Protein AF-A0A7S3YMM8-F1 (afdb_monomer_lite)

Sequence (114 aa):
FGDIQPSSTSGMTSREVTAKLGDYMLKGYTLLNLHCPLCNCPLLQKKPEPLMKCISCNRDVITQTEYEKQQATGVAPPVYDPSSEPKENGSESKKNGGPEPKKNGGPESKKNGG

pLDDT: mean 72.09, std 19.75, range [38.03, 96.06]

Structure (mmCIF, N/CA/C/O backbone):
data_AF-A0A7S3YMM8-F1
#
_entry.id   AF-A0A7S3YMM8-F1
#
loop_
_atom_site.group_PDB
_atom_site.id
_atom_site.type_symbol
_atom_site.label_atom_id
_atom_site.label_alt_id
_atom_site.label_comp_id
_atom_site.label_asym_id
_atom_site.label_entity_id
_atom_site.label_seq_id
_atom_site.pdbx_PDB_ins_code
_atom_site.Cartn_x
_atom_site.Cartn_y
_atom_site.Cartn_z
_atom_site.occupancy
_atom_site.B_iso_or_equiv
_atom_site.auth_seq_id
_atom_site.auth_comp_id
_atom_site.auth_asym_id
_atom_site.auth_atom_id
_atom_site.pdbx_PDB_model_num
ATOM 1 N N . PHE A 1 1 ? 22.260 9.497 -28.525 1.00 50.88 1 PHE A N 1
ATOM 2 C CA . PHE A 1 1 ? 21.127 9.594 -27.590 1.00 50.88 1 PHE A CA 1
ATOM 3 C C . PHE A 1 1 ? 21.085 8.284 -26.833 1.00 50.88 1 PHE A C 1
ATOM 5 O O . PHE A 1 1 ? 20.578 7.314 -27.366 1.00 50.88 1 PHE A O 1
ATOM 12 N N . GLY A 1 2 ? 21.812 8.216 -25.716 1.00 52.16 2 GLY A N 1
ATOM 13 C CA . GLY A 1 2 ? 21.978 6.979 -24.955 1.00 52.16 2 GLY A CA 1
ATOM 14 C C . GLY A 1 2 ? 20.743 6.704 -24.110 1.00 52.16 2 GLY A C 1
ATOM 15 O O . GLY A 1 2 ? 20.224 7.616 -23.468 1.00 52.16 2 GLY A O 1
ATOM 16 N N . ASP A 1 3 ? 20.279 5.463 -24.156 1.00 50.66 3 ASP A N 1
ATOM 17 C CA . ASP A 1 3 ? 19.145 4.949 -23.407 1.00 50.66 3 ASP A CA 1
ATOM 18 C C . ASP A 1 3 ? 19.356 5.154 -21.899 1.00 50.66 3 ASP A C 1
ATOM 20 O O . ASP A 1 3 ? 20.274 4.593 -21.296 1.00 50.66 3 ASP A O 1
ATOM 24 N N . ILE A 1 4 ? 18.498 5.972 -21.279 1.00 65.06 4 ILE A N 1
ATOM 25 C CA . ILE A 1 4 ? 18.348 6.008 -19.822 1.00 65.06 4 ILE A CA 1
ATOM 26 C C . ILE A 1 4 ? 17.765 4.645 -19.422 1.00 65.06 4 ILE A C 1
ATOM 28 O O . ILE A 1 4 ? 16.577 4.372 -19.576 1.00 65.06 4 ILE A O 1
ATOM 32 N N . GLN A 1 5 ? 18.631 3.756 -18.947 1.00 57.41 5 GLN A N 1
ATOM 33 C CA . GLN A 1 5 ? 18.224 2.596 -18.163 1.00 57.41 5 GLN A CA 1
ATOM 34 C C . GLN A 1 5 ? 17.817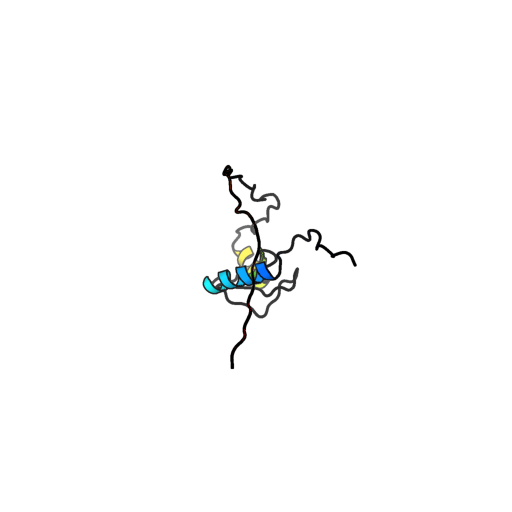 3.116 -16.777 1.00 57.41 5 GLN A C 1
ATOM 36 O O . GLN A 1 5 ? 18.623 3.817 -16.158 1.00 57.41 5 GLN A O 1
ATOM 41 N N . PRO A 1 6 ? 16.602 2.833 -16.267 1.00 59.38 6 PRO A N 1
ATOM 42 C CA . PRO A 1 6 ? 16.247 3.209 -14.908 1.00 59.38 6 PRO A CA 1
ATOM 43 C C . PRO A 1 6 ? 17.105 2.384 -13.944 1.00 59.38 6 PRO A C 1
ATOM 45 O O . PRO A 1 6 ? 16.859 1.204 -13.702 1.00 59.38 6 PRO A O 1
ATOM 48 N N . SER A 1 7 ? 18.149 3.016 -13.421 1.00 53.03 7 SER A N 1
ATOM 49 C CA . SER A 1 7 ? 18.977 2.493 -12.349 1.00 53.03 7 SER A CA 1
ATOM 50 C C . SER A 1 7 ? 18.123 2.324 -11.093 1.00 53.03 7 SER A C 1
ATOM 52 O O . SER A 1 7 ? 17.705 3.298 -10.475 1.00 53.03 7 SER A O 1
ATOM 54 N N . SER A 1 8 ? 17.851 1.065 -10.752 1.00 59.28 8 SER A N 1
ATOM 55 C CA . SER A 1 8 ? 17.711 0.516 -9.397 1.00 59.28 8 SER A CA 1
ATOM 56 C C . SER A 1 8 ? 17.172 1.463 -8.314 1.00 59.28 8 SER A C 1
ATOM 58 O O . SER A 1 8 ? 17.794 1.639 -7.268 1.00 59.28 8 SER A O 1
ATOM 60 N N . THR A 1 9 ? 15.996 2.053 -8.534 1.00 53.62 9 THR A N 1
ATOM 61 C CA . THR A 1 9 ? 15.189 2.609 -7.442 1.00 53.62 9 THR A CA 1
ATOM 62 C C . THR A 1 9 ? 14.302 1.475 -6.941 1.00 53.62 9 THR A C 1
ATOM 64 O O . THR A 1 9 ? 13.638 0.823 -7.739 1.00 53.62 9 THR A O 1
ATOM 67 N N . SER A 1 10 ? 14.336 1.175 -5.640 1.00 65.75 10 SER A N 1
ATOM 68 C CA . SER A 1 10 ? 13.729 -0.012 -5.003 1.00 65.75 10 SER A CA 1
ATOM 69 C C . SER A 1 10 ? 12.185 -0.069 -5.025 1.00 65.75 10 SER A C 1
ATOM 71 O O . SER A 1 10 ? 11.571 -0.644 -4.128 1.00 65.75 10 SER A O 1
ATOM 73 N N . GLY A 1 11 ? 11.543 0.564 -6.009 1.00 64.75 11 GLY A N 1
ATOM 74 C CA . GLY A 1 11 ? 10.103 0.574 -6.235 1.00 64.75 11 GLY A CA 1
ATOM 75 C C . GLY A 1 11 ? 9.685 -0.382 -7.352 1.00 64.75 11 GLY A C 1
ATOM 76 O O . GLY A 1 11 ? 10.403 -0.597 -8.323 1.00 64.75 11 GLY A O 1
ATOM 77 N N . MET A 1 12 ? 8.493 -0.950 -7.205 1.00 82.88 12 MET A N 1
ATOM 78 C CA . MET A 1 12 ? 7.877 -1.849 -8.181 1.00 82.88 12 MET A CA 1
ATOM 79 C C . MET A 1 12 ? 7.525 -1.096 -9.478 1.00 82.88 12 MET A C 1
ATOM 81 O O . MET A 1 12 ? 7.106 0.063 -9.430 1.00 82.88 12 MET A O 1
ATOM 85 N N . THR A 1 13 ? 7.663 -1.734 -10.643 1.00 89.31 13 THR A N 1
ATOM 86 C CA . THR A 1 13 ? 7.306 -1.110 -11.930 1.00 89.31 13 THR A CA 1
ATOM 87 C C . THR A 1 13 ? 5.788 -0.969 -12.083 1.00 89.31 13 THR A C 1
ATOM 89 O O . THR A 1 13 ? 5.009 -1.714 -11.485 1.00 89.31 13 THR A O 1
ATOM 92 N N . SER A 1 14 ? 5.330 -0.048 -12.935 1.00 88.12 14 SER A N 1
ATOM 93 C CA . SER A 1 14 ? 3.893 0.169 -13.171 1.00 88.12 14 SER A CA 1
ATOM 94 C C . SER A 1 14 ? 3.166 -1.096 -13.645 1.00 88.12 14 SER A C 1
ATOM 96 O O . SER A 1 14 ? 2.064 -1.378 -13.179 1.00 88.12 14 SER A O 1
ATOM 98 N N . ARG A 1 15 ? 3.799 -1.907 -14.503 1.00 91.06 15 ARG A N 1
ATOM 99 C CA . ARG A 1 15 ? 3.232 -3.174 -14.991 1.00 91.06 15 ARG A CA 1
ATOM 100 C C . ARG A 1 15 ? 3.051 -4.196 -13.869 1.00 91.06 15 ARG A C 1
ATOM 102 O O . ARG A 1 15 ? 2.020 -4.863 -13.810 1.00 91.06 15 ARG A O 1
ATOM 109 N N . GLU A 1 16 ? 4.030 -4.307 -12.978 1.00 91.56 16 GLU A N 1
ATOM 110 C CA . GLU A 1 16 ? 3.961 -5.200 -11.817 1.00 91.56 16 GLU A CA 1
ATOM 111 C C . GLU A 1 16 ? 2.898 -4.740 -10.816 1.00 91.56 16 GLU A C 1
ATOM 113 O O . GLU A 1 16 ? 2.159 -5.567 -10.280 1.00 91.56 16 GLU A O 1
ATOM 118 N N . VAL A 1 17 ? 2.769 -3.425 -10.606 1.00 91.94 17 VAL A N 1
ATOM 119 C CA . VAL A 1 17 ? 1.721 -2.846 -9.753 1.00 91.94 17 VAL A CA 1
ATOM 120 C C . VAL A 1 17 ? 0.335 -3.171 -10.307 1.00 91.94 17 VAL A C 1
ATOM 122 O O . VAL A 1 17 ? -0.518 -3.635 -9.553 1.00 91.94 17 VAL A O 1
ATOM 125 N N . THR A 1 18 ? 0.103 -2.993 -11.612 1.00 92.50 18 THR A N 1
ATOM 126 C CA . THR A 1 18 ? -1.188 -3.320 -12.241 1.00 92.50 18 THR A CA 1
ATOM 127 C C . THR A 1 18 ? -1.508 -4.813 -12.158 1.00 92.50 18 THR A C 1
ATOM 129 O O . THR A 1 18 ? -2.648 -5.168 -11.866 1.00 92.50 18 THR A O 1
ATOM 132 N N . ALA A 1 19 ? -0.517 -5.689 -12.360 1.00 94.19 19 ALA A N 1
ATOM 133 C CA . ALA A 1 19 ? -0.711 -7.134 -12.242 1.00 94.19 19 ALA A CA 1
ATOM 134 C C . ALA A 1 19 ? -1.145 -7.524 -10.819 1.00 94.19 19 ALA A C 1
ATOM 136 O O . ALA A 1 19 ? -2.204 -8.124 -10.636 1.00 94.19 19 ALA A O 1
ATOM 137 N N . LYS A 1 20 ? -0.394 -7.082 -9.800 1.00 94.12 20 LYS A N 1
ATOM 138 C CA . LYS A 1 20 ? -0.723 -7.363 -8.394 1.00 94.12 20 LYS A CA 1
ATOM 139 C C . LYS A 1 20 ? -2.044 -6.742 -7.961 1.00 94.12 20 LYS A C 1
ATOM 141 O O . LYS A 1 20 ? -2.756 -7.326 -7.147 1.00 94.12 20 LYS A O 1
ATOM 146 N N . LEU A 1 21 ? -2.380 -5.565 -8.482 1.00 94.31 21 LEU A N 1
ATOM 147 C CA . LEU A 1 21 ? -3.669 -4.935 -8.224 1.00 94.31 21 LEU A CA 1
ATOM 148 C C . LEU A 1 21 ? -4.828 -5.831 -8.671 1.00 94.31 21 LEU A C 1
ATOM 150 O O . LEU A 1 21 ? -5.772 -6.013 -7.901 1.00 94.31 21 LEU A O 1
ATOM 154 N N . GLY A 1 22 ? -4.723 -6.441 -9.854 1.00 94.88 22 GLY A N 1
ATOM 155 C CA . GLY A 1 22 ? -5.693 -7.424 -10.335 1.00 94.88 22 GLY A CA 1
ATOM 156 C C . GLY A 1 22 ? -5.845 -8.609 -9.379 1.00 94.88 22 GLY A C 1
ATOM 157 O O . GLY A 1 22 ? -6.962 -8.930 -8.977 1.00 94.88 22 GLY A O 1
ATOM 158 N N . ASP A 1 23 ? -4.733 -9.198 -8.928 1.00 95.19 23 ASP A N 1
ATOM 159 C CA . ASP A 1 23 ? -4.749 -10.294 -7.948 1.00 95.19 23 ASP A CA 1
ATOM 160 C C . ASP A 1 23 ? -5.465 -9.922 -6.643 1.00 95.19 23 ASP A C 1
ATOM 162 O O . ASP A 1 23 ? -6.232 -10.715 -6.093 1.00 95.19 23 ASP A O 1
ATOM 166 N N . TYR A 1 24 ? -5.226 -8.717 -6.119 1.00 95.31 24 TYR A N 1
ATOM 167 C CA . TYR A 1 24 ? -5.890 -8.261 -4.899 1.00 95.31 24 TYR A CA 1
ATOM 168 C C . TYR A 1 24 ? -7.393 -8.040 -5.106 1.00 95.31 24 TYR A C 1
ATOM 170 O O . TYR A 1 24 ? -8.185 -8.432 -4.247 1.00 95.31 24 TYR A O 1
ATOM 178 N N . MET A 1 25 ? -7.810 -7.485 -6.244 1.00 93.94 25 MET A N 1
ATOM 179 C CA . MET A 1 25 ? -9.235 -7.339 -6.562 1.00 93.94 25 MET A CA 1
ATOM 180 C C . MET A 1 25 ? -9.944 -8.694 -6.642 1.00 93.94 25 MET A C 1
ATOM 182 O O . MET A 1 25 ? -11.021 -8.855 -6.071 1.00 93.94 25 MET A O 1
ATOM 186 N N . LEU A 1 26 ? -9.312 -9.698 -7.261 1.00 96.06 26 LEU A N 1
ATOM 187 C CA . LEU A 1 26 ? -9.841 -11.067 -7.317 1.00 96.06 26 LEU A CA 1
ATOM 188 C C . LEU A 1 26 ? -9.959 -11.711 -5.926 1.00 96.06 26 LEU A C 1
ATOM 190 O O . LEU A 1 26 ? -10.857 -12.512 -5.686 1.00 96.06 26 LEU A O 1
ATOM 194 N N . LYS A 1 27 ? -9.099 -11.322 -4.976 1.00 94.69 27 LYS A N 1
ATOM 195 C CA . LYS A 1 27 ? -9.171 -11.734 -3.560 1.00 94.69 27 LYS A CA 1
ATOM 196 C C . LYS A 1 27 ? -10.236 -10.978 -2.750 1.00 94.69 27 LYS A C 1
ATOM 198 O O . LYS A 1 27 ? -10.339 -11.194 -1.537 1.00 94.69 27 LYS A O 1
ATOM 203 N N . GLY A 1 28 ? -11.006 -10.095 -3.389 1.00 94.62 28 GLY A N 1
ATOM 204 C CA . GLY A 1 28 ? -12.072 -9.311 -2.768 1.00 94.62 28 GLY A CA 1
ATOM 205 C C . GLY A 1 28 ? -11.604 -8.019 -2.094 1.00 94.62 28 GLY A C 1
ATOM 206 O O . GLY A 1 28 ? -12.327 -7.475 -1.260 1.00 94.62 28 GLY A O 1
ATOM 207 N N . TYR A 1 29 ? -10.405 -7.521 -2.415 1.00 95.94 29 TYR A N 1
ATOM 208 C CA . TYR A 1 29 ? -9.988 -6.192 -1.968 1.00 95.94 29 TYR A CA 1
ATOM 209 C C . TYR A 1 29 ? -10.687 -5.109 -2.790 1.00 95.94 29 TYR A C 1
ATOM 211 O O . TYR A 1 29 ? -10.922 -5.253 -3.988 1.00 95.94 29 TYR A O 1
ATOM 219 N N . THR A 1 30 ? -10.990 -3.994 -2.137 1.00 95.38 30 THR A N 1
ATOM 220 C CA . THR A 1 30 ? -11.606 -2.813 -2.742 1.00 95.38 30 THR A CA 1
ATOM 221 C C . THR A 1 30 ? -10.592 -1.678 -2.787 1.00 95.38 30 THR A C 1
ATOM 223 O O . THR A 1 30 ? -9.924 -1.415 -1.787 1.00 95.38 30 THR A O 1
ATOM 226 N N . LEU A 1 31 ? -10.482 -1.004 -3.934 1.00 94.38 31 LEU A N 1
ATOM 227 C CA . LEU A 1 31 ? -9.720 0.240 -4.055 1.00 94.38 31 LEU A CA 1
ATOM 228 C C . LEU A 1 31 ? -10.428 1.371 -3.312 1.00 94.38 31 LEU A C 1
ATOM 230 O O . LEU A 1 31 ? -11.627 1.584 -3.492 1.00 94.38 31 LEU A O 1
ATOM 234 N N . LEU A 1 32 ? -9.674 2.118 -2.513 1.00 93.38 32 LEU A N 1
ATOM 235 C CA . LEU A 1 32 ? -10.159 3.302 -1.818 1.00 93.38 32 LEU A CA 1
ATOM 236 C C . LEU A 1 32 ? -9.778 4.560 -2.587 1.00 93.38 32 LEU A C 1
ATOM 238 O O . LEU A 1 32 ? -8.782 4.597 -3.305 1.00 93.38 32 LEU A O 1
ATOM 242 N N . ASN A 1 33 ? -10.521 5.635 -2.341 1.00 94.50 33 ASN A N 1
ATOM 243 C CA . ASN A 1 33 ? -10.154 6.979 -2.783 1.00 94.50 33 ASN A CA 1
ATOM 244 C C . ASN A 1 33 ? -9.084 7.619 -1.866 1.00 94.50 33 ASN A C 1
ATOM 246 O O . ASN A 1 33 ? -9.134 8.807 -1.559 1.00 94.50 33 ASN A O 1
ATOM 250 N N . LEU A 1 34 ? -8.153 6.807 -1.364 1.00 92.56 34 LEU A N 1
ATOM 251 C CA . LEU A 1 34 ? -7.058 7.205 -0.482 1.00 92.56 34 LEU A CA 1
ATOM 252 C C . LEU A 1 34 ? -5.741 6.762 -1.111 1.00 92.56 34 LEU A C 1
ATOM 254 O O . LEU A 1 34 ? -5.667 5.690 -1.710 1.00 92.56 34 LEU A O 1
ATOM 258 N N . HIS A 1 35 ? -4.701 7.573 -0.946 1.00 94.19 35 HIS A N 1
ATOM 259 C CA . HIS A 1 35 ? -3.393 7.340 -1.549 1.00 94.19 35 HIS A CA 1
ATOM 260 C C . HIS A 1 35 ? -2.328 7.142 -0.469 1.00 94.19 35 HIS A C 1
ATOM 262 O O . HIS A 1 35 ? -2.402 7.712 0.619 1.00 94.19 35 HIS A O 1
ATOM 268 N N . CYS A 1 36 ? -1.326 6.318 -0.769 1.00 92.62 36 CYS A N 1
ATOM 269 C CA . CYS A 1 36 ? -0.187 6.095 0.108 1.00 92.62 36 CYS A CA 1
ATOM 270 C C . CYS A 1 36 ? 0.641 7.387 0.243 1.00 92.62 36 CYS A C 1
ATOM 272 O O . CYS A 1 36 ? 1.071 7.919 -0.780 1.00 92.62 36 CYS A O 1
ATOM 274 N N . PRO A 1 37 ? 0.965 7.851 1.463 1.00 90.50 37 PRO A N 1
ATOM 275 C CA . PRO A 1 37 ? 1.730 9.087 1.659 1.00 90.50 37 PRO A CA 1
ATOM 276 C C . PRO A 1 37 ? 3.190 8.999 1.181 1.00 90.50 37 PRO A C 1
ATOM 278 O O . PRO A 1 37 ? 3.853 10.023 1.076 1.00 90.50 37 PRO A O 1
ATOM 281 N N . LEU A 1 38 ? 3.701 7.792 0.896 1.00 91.62 38 LEU A N 1
ATOM 282 C CA . LEU A 1 38 ? 5.087 7.576 0.461 1.00 91.62 38 LEU A CA 1
ATOM 283 C C . LEU A 1 38 ? 5.247 7.558 -1.062 1.00 91.62 38 LEU A C 1
ATOM 285 O O . LEU A 1 38 ? 6.218 8.092 -1.585 1.00 91.62 38 LEU A O 1
ATOM 289 N N . CYS A 1 39 ? 4.324 6.907 -1.774 1.00 91.06 39 CYS A N 1
ATOM 290 C CA . CYS A 1 39 ? 4.445 6.668 -3.219 1.00 91.06 39 CYS A CA 1
ATOM 291 C C . CYS A 1 39 ? 3.230 7.130 -4.031 1.00 91.06 39 CYS A C 1
ATOM 293 O O . CYS A 1 39 ? 3.179 6.899 -5.236 1.00 91.06 39 CYS A O 1
ATOM 295 N N . ASN A 1 40 ? 2.227 7.721 -3.375 1.00 92.44 40 ASN A N 1
ATOM 296 C CA . ASN A 1 40 ? 0.980 8.182 -3.979 1.00 92.44 40 ASN A CA 1
ATOM 297 C C . ASN A 1 40 ? 0.190 7.102 -4.755 1.00 92.44 40 ASN A C 1
ATOM 299 O O . ASN A 1 40 ? -0.670 7.427 -5.564 1.00 92.44 40 ASN A O 1
ATOM 303 N N . CYS A 1 41 ? 0.451 5.809 -4.526 1.00 92.56 41 CYS A N 1
ATOM 304 C CA . CYS A 1 41 ? -0.375 4.732 -5.078 1.00 92.56 41 CYS A CA 1
ATOM 305 C C . CYS A 1 41 ? -1.691 4.599 -4.300 1.00 92.56 41 CYS A C 1
ATOM 307 O O . CYS A 1 41 ? -1.674 4.747 -3.073 1.00 92.56 41 CYS A O 1
ATOM 309 N N . PRO A 1 42 ? -2.807 4.263 -4.968 1.00 93.06 42 PRO A N 1
ATOM 310 C CA . PRO A 1 42 ? -4.085 4.079 -4.298 1.00 93.06 42 PRO A CA 1
ATOM 311 C C . PRO A 1 42 ? -4.028 2.900 -3.318 1.00 93.06 42 PRO A C 1
ATOM 313 O O . PRO A 1 42 ? -3.355 1.892 -3.561 1.00 93.06 42 PRO A O 1
ATOM 316 N N . LEU A 1 43 ? -4.719 3.047 -2.191 1.00 95.00 43 LEU A N 1
ATOM 317 C CA . LEU A 1 43 ? -4.794 2.037 -1.142 1.00 95.00 43 LEU A CA 1
ATOM 318 C C . LEU A 1 43 ? -5.913 1.032 -1.422 1.00 95.00 43 LEU A C 1
ATOM 320 O O . LEU A 1 43 ? -6.934 1.353 -2.032 1.00 95.00 43 LEU A O 1
ATOM 324 N N . LEU A 1 44 ? -5.715 -0.190 -0.940 1.00 95.50 44 LEU A N 1
ATOM 325 C CA . LEU A 1 44 ? -6.693 -1.273 -0.963 1.00 95.50 44 LEU A CA 1
ATOM 326 C C . LEU A 1 44 ? -7.128 -1.626 0.458 1.00 95.50 44 LEU A C 1
ATOM 328 O O . LEU A 1 44 ? -6.316 -1.568 1.374 1.00 95.50 44 LEU A O 1
ATOM 332 N N . GLN A 1 45 ? -8.363 -2.087 0.630 1.00 93.94 45 GLN A N 1
ATOM 333 C CA . GLN A 1 45 ? -8.866 -2.636 1.894 1.00 93.94 45 GLN A CA 1
ATOM 334 C C . GLN A 1 45 ? -9.703 -3.879 1.616 1.00 93.94 45 GLN A C 1
ATOM 336 O O . GLN A 1 45 ? -10.420 -3.944 0.615 1.00 93.94 45 GLN A O 1
ATOM 341 N N . LYS A 1 46 ? -9.657 -4.855 2.521 1.00 94.19 46 LYS A N 1
ATOM 342 C CA . LYS A 1 46 ? -10.533 -6.026 2.486 1.00 94.19 46 LYS A CA 1
ATOM 343 C C . LYS A 1 46 ? -11.502 -5.964 3.656 1.00 94.19 46 LYS A C 1
ATOM 345 O O . LYS A 1 46 ? -11.086 -6.039 4.802 1.00 94.19 46 LYS A O 1
ATOM 350 N N . LYS A 1 47 ? -12.803 -5.868 3.389 1.00 87.44 47 LYS A N 1
ATOM 351 C CA . LYS A 1 47 ? -13.806 -5.945 4.462 1.00 87.44 47 LYS A CA 1
ATOM 352 C C . LYS A 1 47 ? -13.821 -7.354 5.076 1.00 87.44 47 LYS A C 1
ATOM 354 O O . LYS A 1 47 ? -13.682 -8.324 4.329 1.00 87.44 47 LYS A O 1
ATOM 359 N N . PRO A 1 48 ? -14.029 -7.485 6.399 1.00 87.56 48 PRO A N 1
ATOM 360 C CA . PRO A 1 48 ? -14.315 -6.431 7.385 1.00 87.56 48 PRO A CA 1
ATOM 361 C C . PRO A 1 48 ? -13.067 -5.801 8.040 1.00 87.56 48 PRO A C 1
ATOM 363 O O . PRO A 1 48 ? -13.202 -5.064 9.011 1.00 87.56 48 PRO A O 1
ATOM 366 N N . GLU A 1 49 ? -11.863 -6.096 7.550 1.00 84.00 49 GLU A N 1
ATOM 367 C CA . GLU A 1 49 ? -10.610 -5.657 8.163 1.00 84.00 49 GLU A CA 1
ATOM 368 C C . GLU A 1 49 ? -10.389 -4.139 7.984 1.00 84.00 49 GLU A C 1
ATOM 370 O O . GLU A 1 49 ? -10.578 -3.602 6.885 1.00 84.00 49 GLU A O 1
ATOM 375 N N . PRO A 1 50 ? -9.979 -3.410 9.038 1.00 83.00 50 PRO A N 1
ATOM 376 C CA . PRO A 1 50 ? -9.693 -1.978 8.951 1.00 83.00 50 PRO A CA 1
ATOM 377 C C . PRO A 1 50 ? -8.318 -1.673 8.327 1.00 83.00 50 PRO A C 1
ATOM 379 O O . PRO A 1 50 ? -8.000 -0.512 8.077 1.00 83.00 50 PRO A O 1
ATOM 382 N N . LEU A 1 51 ? -7.509 -2.702 8.058 1.00 89.25 51 LEU A N 1
ATOM 383 C CA . LEU A 1 51 ? -6.163 -2.572 7.516 1.00 89.25 51 LEU A CA 1
ATOM 384 C C . LEU A 1 51 ? -6.202 -2.175 6.036 1.00 89.25 51 LEU A C 1
ATOM 386 O O . LEU A 1 51 ? -6.798 -2.862 5.200 1.00 89.25 51 LEU A O 1
ATOM 390 N N . MET A 1 52 ? -5.544 -1.066 5.704 1.00 93.25 52 MET A N 1
ATOM 391 C CA . MET A 1 52 ? -5.356 -0.641 4.320 1.00 93.25 52 MET A CA 1
ATOM 392 C C . MET A 1 52 ? -3.966 -1.060 3.853 1.00 93.25 52 MET A C 1
ATOM 394 O O . MET A 1 52 ? -3.017 -1.014 4.626 1.00 93.25 52 MET A O 1
ATOM 398 N N . LYS A 1 53 ? -3.807 -1.431 2.584 1.00 94.44 53 LYS A N 1
ATOM 399 C CA . LYS A 1 53 ? -2.523 -1.878 2.035 1.00 94.44 53 LYS A CA 1
ATOM 400 C C . LYS A 1 53 ? -2.140 -1.101 0.787 1.00 94.44 53 LYS A C 1
ATOM 402 O O . LYS A 1 53 ? -2.963 -0.873 -0.100 1.00 94.44 53 LYS A O 1
ATOM 407 N N . CYS A 1 54 ? -0.869 -0.719 0.706 1.00 94.69 54 CYS A N 1
ATOM 408 C CA . CYS A 1 54 ? -0.266 -0.155 -0.494 1.00 94.69 54 CYS A CA 1
ATOM 409 C C . CYS A 1 54 ? 0.430 -1.253 -1.306 1.00 94.69 54 CYS A C 1
ATOM 411 O O . CYS A 1 54 ? 1.300 -1.951 -0.791 1.00 94.69 54 CYS A O 1
ATOM 413 N N . ILE A 1 55 ? 0.099 -1.366 -2.593 1.00 93.50 55 ILE A N 1
ATOM 414 C CA . ILE A 1 55 ? 0.621 -2.414 -3.492 1.00 93.50 55 ILE A CA 1
ATOM 415 C C . ILE A 1 55 ? 2.074 -2.154 -3.882 1.00 93.50 55 ILE A C 1
ATOM 417 O O . ILE A 1 55 ? 2.870 -3.086 -3.934 1.00 93.50 55 ILE A O 1
ATOM 421 N N . SER A 1 56 ? 2.410 -0.889 -4.146 1.00 92.94 56 SER A N 1
ATOM 422 C CA . SER A 1 56 ? 3.747 -0.498 -4.597 1.00 92.94 56 SER A CA 1
ATOM 423 C C . SER A 1 56 ? 4.769 -0.589 -3.462 1.00 92.94 56 SER A C 1
ATOM 425 O O . SER A 1 56 ? 5.813 -1.214 -3.618 1.00 92.94 56 SER A O 1
ATOM 427 N N . CYS A 1 57 ? 4.439 -0.055 -2.280 1.00 92.06 57 CYS A N 1
ATOM 428 C CA . CYS A 1 57 ? 5.313 -0.148 -1.107 1.00 92.06 57 CYS A CA 1
ATOM 429 C C . CYS A 1 57 ? 5.253 -1.508 -0.399 1.00 92.06 57 CYS A C 1
ATOM 431 O O . CYS A 1 57 ? 6.112 -1.780 0.433 1.00 92.06 57 CYS A O 1
ATOM 433 N N . ASN A 1 58 ? 4.221 -2.316 -0.667 1.00 90.19 58 ASN A N 1
ATOM 434 C CA . ASN A 1 58 ? 3.881 -3.527 0.085 1.00 90.19 58 ASN A CA 1
ATOM 435 C C . ASN A 1 58 ? 3.802 -3.296 1.610 1.00 90.19 58 ASN A C 1
ATOM 437 O O . ASN A 1 58 ? 4.220 -4.134 2.404 1.00 90.19 58 ASN A O 1
ATOM 441 N N . ARG A 1 59 ? 3.285 -2.127 2.010 1.00 89.94 59 ARG A N 1
ATOM 442 C CA . ARG A 1 59 ? 3.158 -1.693 3.409 1.00 89.94 59 ARG A CA 1
ATOM 443 C C . ARG A 1 59 ? 1.701 -1.512 3.781 1.00 89.94 59 ARG A C 1
ATOM 445 O O . ARG A 1 59 ? 0.900 -1.064 2.955 1.00 89.94 59 ARG A O 1
ATOM 452 N N . ASP A 1 60 ? 1.399 -1.821 5.029 1.00 91.69 60 ASP A N 1
ATOM 453 C CA . ASP A 1 60 ? 0.092 -1.589 5.613 1.00 91.69 60 ASP A CA 1
ATOM 454 C C . ASP A 1 60 ? 0.000 -0.163 6.173 1.00 91.69 60 ASP A C 1
ATOM 456 O O . ASP A 1 60 ? 0.968 0.398 6.690 1.00 91.69 60 ASP A O 1
ATOM 460 N N . VAL A 1 61 ? -1.164 0.447 5.998 1.00 90.06 61 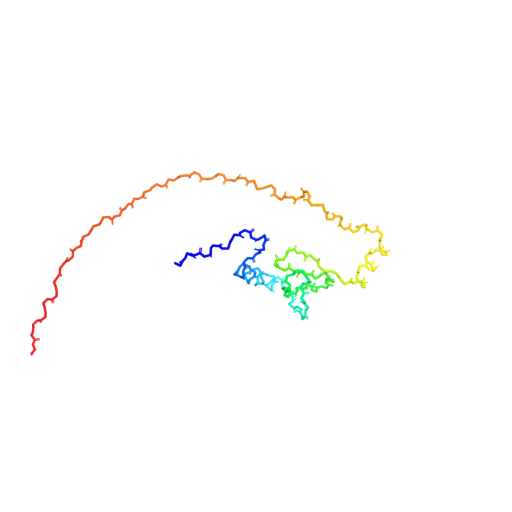VAL A N 1
ATOM 461 C CA . VAL A 1 61 ? -1.502 1.811 6.389 1.00 90.06 61 VAL A CA 1
ATOM 462 C C . VAL A 1 61 ? -2.716 1.722 7.301 1.00 90.06 61 VAL A C 1
ATOM 464 O O . VAL A 1 61 ? -3.738 1.138 6.939 1.00 90.06 61 VAL A O 1
ATOM 467 N N . ILE A 1 62 ? -2.601 2.308 8.488 1.00 87.12 62 ILE A N 1
ATOM 468 C CA . ILE A 1 62 ? -3.688 2.385 9.465 1.00 87.12 62 ILE A CA 1
ATOM 469 C C . ILE A 1 62 ? -4.005 3.851 9.741 1.00 87.12 62 ILE A C 1
ATOM 471 O O . ILE A 1 62 ? -3.120 4.707 9.681 1.00 87.12 62 ILE A O 1
ATOM 475 N N . THR A 1 63 ? -5.262 4.152 10.048 1.00 82.31 63 THR A N 1
ATOM 476 C CA . THR A 1 63 ? -5.653 5.489 10.504 1.00 82.31 63 THR A CA 1
ATOM 477 C C . THR A 1 63 ? -5.360 5.653 11.990 1.00 82.31 63 THR A C 1
ATOM 479 O O . THR A 1 63 ? -5.326 4.679 12.740 1.00 82.31 63 THR A O 1
ATOM 482 N N . GLN A 1 64 ? -5.196 6.902 12.433 1.00 79.88 64 GLN A N 1
ATOM 483 C CA . GLN A 1 64 ? -4.954 7.232 13.841 1.00 79.88 64 GLN A CA 1
ATOM 484 C C . GLN A 1 64 ? -6.010 6.617 14.773 1.00 79.88 64 GLN A C 1
ATOM 486 O O . GLN A 1 64 ? -5.662 5.977 15.758 1.00 79.88 64 GLN A O 1
ATOM 491 N N . THR A 1 65 ? -7.282 6.702 14.380 1.00 78.50 65 THR A N 1
ATOM 492 C CA . THR A 1 65 ? -8.419 6.122 15.110 1.00 78.50 65 THR A CA 1
ATOM 493 C C . THR A 1 65 ? -8.326 4.608 15.298 1.00 78.50 65 THR A C 1
ATOM 495 O O . THR A 1 65 ? -8.755 4.073 16.319 1.00 78.50 65 THR A O 1
ATOM 498 N N . GLU A 1 66 ? -7.777 3.900 14.312 1.00 79.06 66 GLU A N 1
ATOM 499 C CA . GLU A 1 66 ? -7.611 2.450 14.365 1.00 79.06 66 GLU A CA 1
ATOM 500 C C . GLU A 1 66 ? -6.374 2.069 15.190 1.00 79.06 66 GLU A C 1
ATOM 502 O O . GLU A 1 66 ? -6.412 1.124 15.976 1.00 79.06 66 GLU A O 1
ATOM 507 N N . TYR A 1 67 ? -5.302 2.861 15.094 1.00 77.19 67 TYR A N 1
ATOM 508 C CA . TYR A 1 67 ? -4.109 2.703 15.926 1.00 77.19 67 TYR A CA 1
ATOM 509 C C . TYR A 1 67 ? -4.417 2.848 17.421 1.00 77.19 67 TYR A C 1
ATOM 511 O O . TYR A 1 67 ? -3.939 2.065 18.237 1.00 77.19 67 TYR A O 1
ATOM 519 N N . GLU A 1 68 ? -5.248 3.821 17.794 1.00 80.62 68 GLU A N 1
ATOM 520 C CA . GLU A 1 68 ? -5.673 4.039 19.181 1.00 80.62 68 GLU A CA 1
ATOM 521 C C . GLU A 1 68 ? -6.475 2.851 19.727 1.00 80.62 68 GLU A C 1
ATOM 523 O O . GLU A 1 68 ? -6.230 2.401 20.849 1.00 80.62 68 GLU A O 1
ATOM 528 N N . LYS A 1 69 ? -7.376 2.277 18.915 1.00 74.88 69 LYS A N 1
ATOM 529 C CA . LYS A 1 69 ? -8.099 1.048 19.275 1.00 74.88 69 LYS A CA 1
ATOM 530 C C . LYS A 1 69 ? -7.163 -0.139 19.472 1.00 74.88 69 LYS A C 1
ATOM 532 O O . LYS A 1 69 ? -7.346 -0.895 20.423 1.00 74.88 69 LYS A O 1
ATOM 537 N N . GLN A 1 70 ? -6.168 -0.301 18.603 1.00 69.38 70 GLN A N 1
ATOM 538 C CA . GLN A 1 70 ? -5.208 -1.401 18.703 1.00 69.38 70 GLN A CA 1
ATOM 539 C C . GLN A 1 70 ? -4.304 -1.251 19.935 1.00 69.38 70 GLN A C 1
ATOM 541 O O . GLN A 1 70 ? -4.111 -2.222 20.666 1.00 69.38 70 GLN A O 1
ATOM 546 N N . GLN A 1 71 ? -3.852 -0.036 20.261 1.00 65.50 71 GLN A N 1
ATOM 547 C CA . GLN A 1 71 ? -3.061 0.221 21.472 1.00 65.50 71 GLN A CA 1
ATOM 548 C C . GLN A 1 71 ? -3.846 -0.007 22.772 1.00 65.50 71 GLN A C 1
ATOM 550 O O . GLN A 1 71 ? -3.272 -0.469 23.757 1.00 65.50 71 GLN A O 1
ATOM 555 N N . ALA A 1 72 ? -5.160 0.233 22.776 1.00 62.66 72 ALA A N 1
ATOM 556 C CA . ALA A 1 72 ? -6.010 -0.063 23.929 1.00 62.66 72 ALA A CA 1
ATOM 557 C C . ALA A 1 72 ? -6.111 -1.573 24.243 1.00 62.66 72 ALA A C 1
ATOM 559 O O . ALA A 1 72 ? -6.483 -1.936 25.357 1.00 62.66 72 ALA A O 1
ATOM 560 N N . THR A 1 73 ? -5.753 -2.455 23.298 1.00 56.72 73 THR A N 1
ATOM 561 C CA . THR A 1 73 ? -5.774 -3.920 23.494 1.00 56.72 73 THR A CA 1
ATOM 562 C C . THR A 1 73 ? -4.454 -4.518 23.994 1.00 56.72 73 THR A C 1
ATOM 564 O O . THR A 1 73 ? -4.378 -5.726 24.202 1.00 56.72 73 THR A O 1
ATOM 567 N N . GLY A 1 74 ? -3.419 -3.705 24.244 1.00 54.75 74 GLY A N 1
ATOM 568 C CA . GLY A 1 74 ? -2.189 -4.143 24.922 1.00 54.75 74 GLY A CA 1
ATOM 569 C C . GLY A 1 74 ? -1.302 -5.126 24.144 1.00 54.75 74 GLY A C 1
ATOM 570 O O . GLY A 1 74 ? -0.274 -5.556 24.664 1.00 54.75 74 GLY A O 1
ATOM 571 N N . VAL A 1 75 ? -1.649 -5.469 22.900 1.00 50.78 75 VAL A N 1
ATOM 572 C CA . VAL A 1 75 ? -0.754 -6.201 21.999 1.00 50.78 75 VAL A CA 1
ATOM 573 C C . VAL A 1 75 ? 0.166 -5.171 21.361 1.00 50.78 75 VAL A C 1
ATOM 575 O O . VAL A 1 75 ? -0.290 -4.295 20.626 1.00 50.78 75 VAL A O 1
ATOM 578 N N . ALA A 1 76 ? 1.453 -5.237 21.705 1.00 51.28 76 ALA A N 1
ATOM 579 C CA . ALA A 1 76 ? 2.470 -4.355 21.151 1.00 51.28 76 ALA A CA 1
ATOM 580 C C . ALA A 1 76 ? 2.351 -4.320 19.613 1.00 51.28 76 ALA A C 1
ATOM 582 O O . ALA A 1 76 ? 2.130 -5.378 19.010 1.00 51.28 76 ALA A O 1
ATOM 583 N N . PRO A 1 77 ? 2.474 -3.139 18.970 1.00 55.97 77 PRO A N 1
ATOM 584 C CA . PRO A 1 77 ? 2.449 -3.054 17.513 1.00 55.97 77 PRO A CA 1
ATOM 585 C C . PRO A 1 77 ? 3.479 -4.036 16.942 1.00 55.97 77 PRO A C 1
ATOM 587 O O . PRO A 1 77 ? 4.507 -4.251 17.595 1.00 55.97 77 PRO A O 1
ATOM 590 N N . PRO A 1 78 ? 3.245 -4.639 15.758 1.00 58.47 78 PRO A N 1
ATOM 591 C CA . PRO A 1 78 ? 4.268 -5.448 15.121 1.00 58.47 78 PRO A CA 1
ATOM 592 C C . PRO A 1 78 ? 5.478 -4.539 14.934 1.00 58.47 78 PRO A C 1
ATOM 594 O O . PRO A 1 78 ? 5.466 -3.625 14.109 1.00 58.47 78 PRO A O 1
ATOM 597 N N . VAL A 1 79 ? 6.492 -4.739 15.776 1.00 49.03 79 VAL A N 1
ATOM 598 C CA . VAL A 1 79 ? 7.792 -4.117 15.609 1.00 49.03 79 VAL A CA 1
ATOM 599 C C . VAL A 1 79 ? 8.241 -4.557 14.228 1.00 49.03 79 VAL A C 1
ATOM 601 O O . VAL A 1 79 ? 8.481 -5.738 13.986 1.00 49.03 79 VAL A O 1
ATOM 604 N N . TYR A 1 80 ? 8.203 -3.628 13.274 1.00 53.94 80 TYR A N 1
ATOM 605 C CA . TYR A 1 80 ? 8.794 -3.856 11.969 1.00 53.94 80 TYR A CA 1
ATOM 606 C C . TYR A 1 80 ? 10.268 -4.133 12.260 1.00 53.94 80 TYR A C 1
ATOM 608 O O . TYR A 1 80 ? 11.003 -3.251 12.700 1.00 53.94 80 TYR A O 1
ATOM 616 N N . ASP A 1 81 ? 10.644 -5.399 12.133 1.00 51.31 81 ASP A N 1
ATOM 617 C CA . ASP A 1 81 ? 12.018 -5.843 12.222 1.00 51.31 81 ASP A CA 1
ATOM 618 C C . ASP A 1 81 ? 12.594 -5.740 10.802 1.00 51.31 81 ASP A C 1
ATOM 620 O O . ASP A 1 81 ? 12.249 -6.556 9.940 1.00 51.31 81 ASP A O 1
ATOM 624 N N . PRO A 1 82 ? 13.421 -4.723 10.497 1.00 55.41 82 PRO A N 1
ATOM 625 C CA . PRO A 1 82 ? 14.062 -4.608 9.191 1.00 55.41 82 PRO A CA 1
ATOM 626 C C . PRO A 1 82 ? 14.993 -5.777 8.835 1.00 55.41 82 PRO A C 1
ATOM 628 O O . PRO A 1 82 ? 15.520 -5.778 7.730 1.00 55.41 82 PRO A O 1
ATOM 631 N N . SER A 1 83 ? 15.213 -6.750 9.726 1.00 52.06 83 SER A N 1
ATOM 632 C CA . SER A 1 83 ? 16.152 -7.861 9.531 1.00 52.06 83 SER A CA 1
ATOM 633 C C . SER A 1 83 ? 15.514 -9.099 8.887 1.00 52.06 83 SER A C 1
ATOM 635 O O . SER A 1 83 ? 16.208 -10.059 8.555 1.00 52.06 83 SER A O 1
ATOM 637 N N . SER A 1 84 ? 14.197 -9.103 8.660 1.00 53.59 84 SER A N 1
ATOM 638 C CA . SER A 1 84 ? 13.507 -10.202 7.968 1.00 53.59 84 SER A CA 1
ATOM 639 C C . SER A 1 84 ? 13.525 -10.022 6.444 1.00 53.59 84 SER A C 1
ATOM 641 O O . SER A 1 84 ? 12.485 -10.003 5.786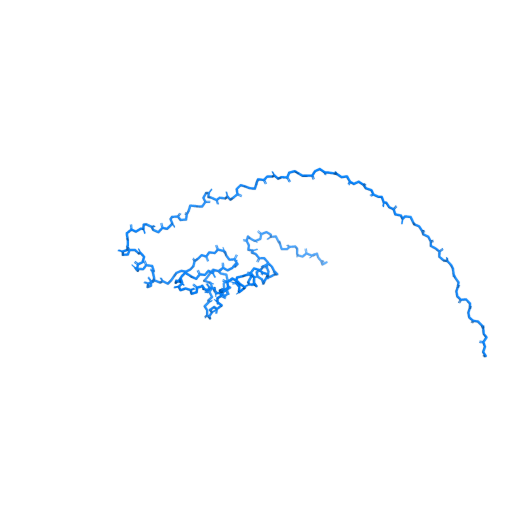 1.00 53.59 84 SER A O 1
ATOM 643 N N . GLU A 1 85 ? 14.719 -9.887 5.866 1.00 55.62 85 GLU A N 1
ATOM 644 C CA . GLU A 1 85 ? 14.937 -10.154 4.443 1.00 55.62 85 GLU A CA 1
ATOM 645 C C . GLU A 1 85 ? 14.601 -11.632 4.166 1.00 55.62 85 GLU A C 1
ATOM 647 O O . GLU A 1 85 ? 15.148 -12.525 4.827 1.00 55.62 85 GLU A O 1
ATOM 652 N N . PRO A 1 86 ? 13.709 -11.949 3.209 1.00 55.56 86 PRO A N 1
ATOM 653 C CA . PRO A 1 86 ? 13.548 -13.321 2.771 1.00 55.56 86 PRO A CA 1
ATOM 654 C C . PRO A 1 86 ? 14.830 -13.727 2.048 1.00 55.56 86 PRO A C 1
ATOM 656 O O . PRO A 1 86 ? 15.061 -13.320 0.912 1.00 55.56 86 PRO A O 1
ATOM 659 N N . LYS A 1 87 ? 15.663 -14.535 2.715 1.00 45.38 87 LYS A N 1
ATOM 660 C CA . LYS A 1 87 ? 16.800 -15.206 2.083 1.00 45.38 87 LYS A CA 1
ATOM 661 C C . LYS A 1 87 ? 16.285 -15.997 0.886 1.00 45.38 87 LYS A C 1
ATOM 663 O O . LYS A 1 87 ? 15.565 -16.985 1.039 1.00 45.38 87 LYS A O 1
ATOM 668 N N . GLU A 1 88 ? 16.658 -15.527 -0.293 1.00 46.09 88 GLU A N 1
ATOM 669 C CA . GLU A 1 88 ? 16.542 -16.212 -1.570 1.00 46.09 88 GLU A CA 1
ATOM 670 C C . GLU A 1 88 ? 17.158 -17.613 -1.467 1.00 46.09 88 GLU A C 1
ATOM 672 O O . GLU A 1 88 ? 18.372 -17.805 -1.438 1.00 46.09 88 GLU A O 1
ATOM 677 N N . ASN A 1 89 ? 16.294 -18.618 -1.334 1.00 43.12 89 ASN A N 1
ATOM 678 C CA . ASN A 1 89 ? 16.712 -20.008 -1.326 1.00 43.12 89 ASN A CA 1
ATOM 679 C C . ASN A 1 89 ? 16.807 -20.469 -2.781 1.00 43.12 89 ASN A C 1
ATOM 681 O O . ASN A 1 89 ? 15.799 -20.578 -3.486 1.00 43.12 89 ASN A O 1
ATOM 685 N N . GLY A 1 90 ? 18.040 -20.675 -3.236 1.00 48.12 90 GLY A N 1
ATOM 686 C CA . GLY A 1 90 ? 18.333 -21.199 -4.557 1.00 48.12 90 GLY A CA 1
ATOM 687 C C . GLY A 1 90 ? 17.682 -22.563 -4.765 1.00 48.12 90 GLY A C 1
ATOM 688 O O . GLY A 1 90 ? 17.815 -23.470 -3.948 1.00 48.12 90 GLY A O 1
ATOM 689 N N . SER A 1 91 ? 17.011 -22.721 -5.900 1.00 48.88 91 SER A N 1
ATOM 690 C CA . SER A 1 91 ? 16.774 -24.036 -6.488 1.00 48.88 91 SER A CA 1
ATOM 691 C C . SER A 1 91 ? 17.354 -24.043 -7.894 1.00 48.88 91 SER A C 1
ATOM 693 O O . SER A 1 91 ? 16.842 -23.474 -8.854 1.00 48.88 91 SER A O 1
ATOM 695 N N . GLU A 1 92 ? 18.519 -24.667 -7.939 1.00 54.94 92 GLU A N 1
ATOM 696 C CA . GLU A 1 92 ? 19.216 -25.179 -9.099 1.00 54.94 92 GLU A CA 1
ATOM 697 C C . GLU A 1 92 ? 18.279 -26.026 -9.981 1.00 54.94 92 GLU A C 1
ATOM 699 O O . GLU A 1 92 ? 17.633 -26.967 -9.516 1.00 54.94 92 GLU A O 1
ATOM 704 N N . SER A 1 93 ? 18.236 -25.745 -11.285 1.00 52.44 93 SER A N 1
ATOM 705 C CA . SER A 1 93 ? 17.910 -26.773 -12.275 1.00 52.44 93 SER A CA 1
ATOM 706 C C . SER A 1 93 ? 18.726 -26.589 -13.546 1.00 52.44 93 SER A C 1
ATOM 708 O O . SER A 1 93 ? 18.702 -25.575 -14.237 1.00 52.44 93 SER A O 1
ATOM 710 N N . LYS A 1 94 ? 19.527 -27.625 -13.760 1.00 52.22 94 LYS A N 1
ATOM 711 C CA . LYS A 1 94 ? 20.586 -27.833 -14.738 1.00 52.22 94 LYS A CA 1
ATOM 712 C C . LYS A 1 94 ? 20.022 -27.959 -16.166 1.00 52.22 94 LYS A C 1
ATOM 714 O O . LYS A 1 94 ? 18.953 -28.526 -16.348 1.00 52.22 94 LYS A O 1
ATOM 719 N N . LYS A 1 95 ? 20.827 -27.458 -17.120 1.00 50.75 95 LYS A N 1
ATOM 720 C CA . LYS A 1 95 ? 21.024 -27.748 -18.572 1.00 50.75 95 LYS A CA 1
ATOM 721 C C . LYS A 1 95 ? 20.166 -28.876 -19.194 1.00 50.75 95 LYS A C 1
ATOM 723 O O . LYS A 1 95 ? 19.884 -29.864 -18.537 1.00 50.75 95 LYS A O 1
ATOM 728 N N . ASN A 1 96 ? 19.787 -28.859 -20.478 1.00 42.50 96 ASN A N 1
ATOM 729 C CA . ASN A 1 96 ? 20.570 -28.951 -21.738 1.00 42.50 96 ASN A CA 1
ATOM 730 C C . ASN A 1 96 ? 19.571 -28.617 -22.895 1.00 42.50 96 ASN A C 1
ATOM 732 O O . ASN A 1 96 ? 18.387 -28.852 -22.706 1.00 42.50 96 ASN A O 1
ATOM 736 N N . GLY A 1 97 ? 19.848 -28.046 -24.074 1.00 38.03 97 GLY A N 1
ATOM 737 C CA . GLY A 1 97 ? 20.879 -28.319 -25.079 1.00 38.03 97 GLY A CA 1
ATOM 738 C C . GLY A 1 97 ? 20.226 -28.599 -26.461 1.00 38.03 97 GLY A C 1
ATOM 739 O O . GLY A 1 97 ? 19.731 -29.698 -26.662 1.00 38.03 97 GLY A O 1
ATOM 740 N N . GLY A 1 98 ? 20.289 -27.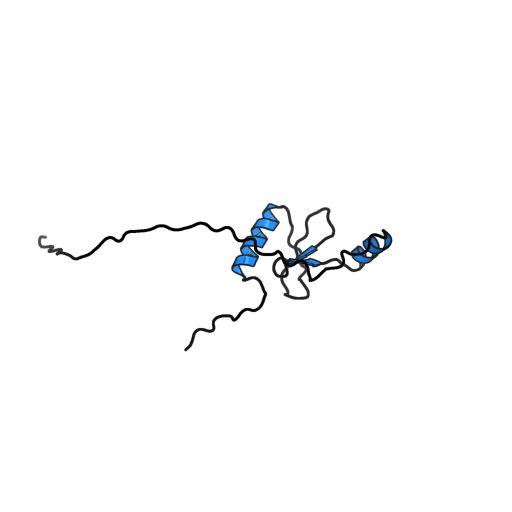626 -27.392 1.00 39.97 98 GLY A N 1
ATOM 741 C CA . GLY A 1 98 ? 20.257 -27.760 -28.877 1.00 39.97 98 GLY A CA 1
ATOM 742 C C . GLY A 1 98 ? 18.919 -28.031 -29.609 1.00 39.97 98 GLY A C 1
ATOM 743 O O . GLY A 1 98 ? 17.942 -28.392 -28.960 1.00 39.97 98 GLY A O 1
ATOM 744 N N . PRO A 1 99 ? 18.860 -27.958 -30.966 1.00 53.88 99 PRO A N 1
ATOM 745 C CA . PRO A 1 99 ? 19.780 -27.338 -31.936 1.00 53.88 99 PRO A CA 1
ATOM 746 C C . PRO A 1 99 ? 19.094 -26.398 -32.975 1.00 53.88 99 PRO A C 1
ATOM 748 O O . PRO A 1 99 ? 17.874 -26.319 -33.090 1.00 53.88 99 PRO A O 1
ATOM 751 N N . GLU A 1 100 ? 19.919 -25.695 -33.756 1.00 55.56 100 GLU A N 1
ATOM 752 C CA . GLU A 1 100 ? 19.569 -24.874 -34.932 1.00 55.56 100 GLU A CA 1
ATOM 753 C C . GLU A 1 100 ? 18.792 -25.624 -36.037 1.00 55.56 100 GLU A C 1
ATOM 755 O O . GLU A 1 100 ? 19.014 -26.820 -36.250 1.00 55.56 100 GLU A O 1
ATOM 760 N N . PRO A 1 101 ? 18.063 -24.882 -36.895 1.00 59.41 101 PRO A N 1
ATOM 761 C CA . PRO A 1 101 ? 18.116 -25.183 -38.326 1.00 59.41 101 PRO A CA 1
ATOM 762 C C . PRO A 1 101 ? 18.301 -23.937 -39.221 1.00 59.41 101 PRO A C 1
ATOM 764 O O . PRO A 1 101 ? 17.386 -23.173 -39.494 1.00 59.41 101 PRO A O 1
ATOM 767 N N . LYS A 1 102 ? 19.530 -23.762 -39.713 1.00 56.56 102 LYS A N 1
ATOM 768 C CA . LYS A 1 102 ? 19.926 -23.884 -41.131 1.00 56.56 102 LYS A CA 1
ATOM 769 C C . LYS A 1 102 ? 18.994 -23.324 -42.250 1.00 56.56 102 LYS A C 1
ATOM 771 O O . LYS A 1 102 ? 18.095 -24.014 -42.705 1.00 56.56 102 LYS A O 1
ATOM 776 N N . LYS A 1 103 ? 19.464 -22.205 -42.838 1.00 50.41 103 LYS A N 1
ATOM 777 C CA . LYS A 1 103 ? 19.734 -21.878 -44.275 1.00 50.41 103 LYS A CA 1
ATOM 778 C C . LYS A 1 103 ? 18.641 -21.832 -45.383 1.00 50.41 103 LYS A C 1
ATOM 780 O O . LYS A 1 103 ? 18.042 -22.838 -45.726 1.00 50.41 103 LYS A O 1
ATOM 785 N N . ASN A 1 104 ? 18.709 -20.693 -46.102 1.00 44.28 104 ASN A N 1
ATOM 786 C CA . ASN A 1 104 ?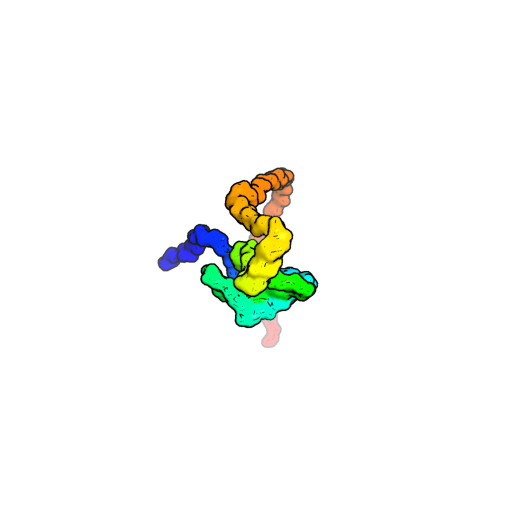 18.765 -20.463 -47.569 1.00 44.28 104 ASN A CA 1
ATOM 787 C C . ASN A 1 104 ? 17.499 -20.556 -48.463 1.00 44.28 104 ASN A C 1
ATOM 789 O O . ASN A 1 104 ? 17.049 -21.640 -48.794 1.00 44.28 104 ASN A O 1
ATOM 793 N N . GLY A 1 105 ? 17.082 -19.394 -48.999 1.00 39.50 105 GLY A N 1
ATOM 794 C CA . GLY A 1 105 ? 17.172 -19.040 -50.436 1.00 39.50 105 GLY A CA 1
ATOM 795 C C . GLY A 1 105 ? 16.191 -19.622 -51.476 1.00 39.50 105 GLY A C 1
ATOM 796 O O . GLY A 1 105 ? 16.422 -20.730 -51.934 1.00 39.50 105 GLY A O 1
ATOM 797 N N . GLY A 1 106 ? 15.260 -18.768 -51.961 1.00 41.38 106 GLY A N 1
ATOM 798 C CA . GLY A 1 106 ? 14.699 -18.655 -53.342 1.00 41.38 106 GLY A CA 1
ATOM 799 C C . GLY A 1 106 ? 13.981 -19.867 -53.983 1.00 41.38 106 GLY A C 1
ATOM 800 O O . GLY A 1 106 ? 14.064 -20.953 -53.428 1.00 41.38 106 GLY A O 1
ATOM 801 N N . PRO A 1 107 ? 13.310 -19.748 -55.163 1.00 53.78 107 PRO A N 1
ATOM 802 C CA . PRO A 1 107 ? 13.315 -18.635 -56.128 1.00 53.78 107 PRO A CA 1
ATOM 803 C C . PRO A 1 107 ? 11.935 -18.233 -56.744 1.00 53.78 107 PRO A C 1
ATOM 805 O O . PRO A 1 107 ? 10.902 -18.842 -56.496 1.00 53.78 107 PRO A O 1
ATOM 808 N N . GLU A 1 108 ? 11.989 -17.182 -57.577 1.00 51.53 108 GLU A N 1
ATOM 809 C CA . GLU A 1 108 ? 11.189 -16.860 -58.783 1.00 51.53 108 GLU A CA 1
ATOM 810 C C . GLU A 1 108 ? 9.651 -17.014 -58.811 1.00 51.53 108 GLU A C 1
ATOM 812 O O . GLU A 1 108 ? 9.093 -18.102 -58.880 1.00 51.53 108 GLU A O 1
ATOM 817 N N . SER A 1 109 ? 8.956 -15.881 -58.987 1.00 58.56 109 SER A N 1
ATOM 818 C CA . SER A 1 109 ? 7.581 -15.815 -59.504 1.00 58.56 109 SER A CA 1
ATOM 819 C C . SER A 1 109 ? 7.563 -15.051 -60.830 1.00 58.56 109 SER A C 1
ATOM 821 O O . SER A 1 109 ? 7.421 -13.830 -60.855 1.00 58.56 109 SER A O 1
ATOM 823 N N . LYS A 1 110 ? 7.707 -15.773 -61.946 1.00 56.25 110 LYS A N 1
ATOM 824 C CA . LYS A 1 110 ? 7.340 -15.284 -63.284 1.00 56.25 110 LYS A CA 1
ATOM 825 C C . LYS A 1 110 ? 5.825 -15.440 -63.447 1.00 56.25 110 LYS A C 1
ATOM 827 O O . LYS A 1 110 ? 5.328 -16.562 -63.438 1.00 56.25 110 LYS A O 1
ATOM 832 N N . LYS A 1 111 ? 5.089 -14.335 -63.604 1.00 60.56 111 LYS A N 1
ATOM 833 C CA . LYS A 1 111 ? 3.702 -14.341 -64.099 1.00 60.56 111 LYS A CA 1
ATOM 834 C C . LYS A 1 111 ? 3.680 -13.692 -65.479 1.00 60.56 111 LYS A C 1
ATOM 836 O O . LYS A 1 111 ? 3.898 -12.493 -65.584 1.00 60.56 111 LYS A O 1
ATOM 841 N N . ASN A 1 112 ? 3.400 -14.498 -66.498 1.00 47.88 112 ASN A N 1
ATOM 842 C CA . ASN A 1 112 ? 2.963 -14.067 -67.823 1.00 47.88 112 ASN A CA 1
ATOM 843 C C . ASN A 1 112 ? 1.628 -14.768 -68.110 1.00 47.88 112 ASN A C 1
ATOM 845 O O . ASN A 1 112 ? 1.516 -15.960 -67.824 1.00 47.88 112 ASN A O 1
ATOM 849 N N . GLY A 1 113 ? 0.672 -14.061 -68.715 1.00 48.47 113 GLY A N 1
ATOM 850 C CA . GLY A 1 113 ? -0.477 -14.669 -69.395 1.00 48.4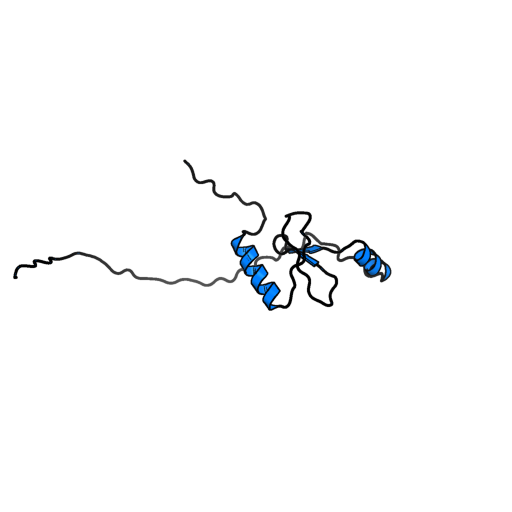7 113 GLY A CA 1
ATOM 851 C C . GLY A 1 113 ? -1.826 -14.067 -69.009 1.00 48.47 113 GLY A C 1
ATOM 852 O O . GLY A 1 113 ? -2.369 -14.405 -67.959 1.00 48.47 113 GLY A O 1
ATOM 853 N N . GLY A 1 114 ? -2.348 -13.213 -69.889 1.00 42.69 114 GLY A N 1
ATOM 854 C CA . GLY A 1 114 ? -3.685 -12.622 -69.867 1.00 42.69 114 GLY A CA 1
ATOM 855 C C . GLY A 1 114 ? -3.823 -11.646 -71.019 1.00 42.69 114 GLY A C 1
ATOM 856 O O . GLY A 1 114 ? -3.354 -10.505 -70.835 1.00 42.69 114 GLY A O 1
#

InterPro domains:
  IPR009563 ZNRD2-like, N-terminal domain [PF06677] (20-57)
  IPR051888 UPF0148 domain-containing protein [PTHR16537] (14-111)

Foldseek 3Di:
DDDPDPPDDPWDDPVQLVVVVVVVVVVVWDWDPDADPPPRATWIDHPPDQWIADSGVRDIDHDPVVVVVVVVVVDPDPPPDVPPDPPDDDDDDDDDDDDDDDDDDDDDDDDDDD

Radius of gyration: 26.46 Å; chains: 1; bounding box: 36×38×95 Å

Secondary structure (DSSP, 8-state):
---------SSPPHHHHHHHHHHHHHTT-EEEEEE-TTT-PEEEE-TT---EEETTTTEEE--HHHHHHHHTTT-------TT-------------------------------

Organism: NCBI:txid91324